Protein AF-A0A7J4NY23-F1 (afdb_monomer_lite)

Structure (mmCIF, N/CA/C/O backbone):
data_AF-A0A7J4NY23-F1
#
_entry.id   AF-A0A7J4NY23-F1
#
loop_
_atom_site.group_PDB
_atom_site.id
_atom_site.type_symbol
_atom_site.label_atom_id
_atom_site.label_alt_id
_atom_site.label_comp_id
_atom_site.label_asym_id
_atom_site.label_entity_id
_atom_site.label_seq_id
_atom_site.pdbx_PDB_ins_code
_atom_site.Cartn_x
_atom_site.Cartn_y
_atom_site.Cartn_z
_atom_site.occupancy
_atom_site.B_iso_or_equiv
_atom_site.auth_seq_id
_atom_site.auth_comp_id
_atom_site.auth_asym_id
_atom_site.auth_atom_id
_atom_site.pdbx_PDB_model_num
ATOM 1 N N . THR A 1 1 ? -3.931 1.619 -9.963 1.00 84.75 1 THR A N 1
ATOM 2 C CA . THR A 1 1 ? -3.753 1.224 -8.550 1.00 84.75 1 THR A CA 1
ATOM 3 C C . THR A 1 1 ? -4.583 2.152 -7.684 1.00 84.75 1 THR A C 1
ATOM 5 O O . THR A 1 1 ? -5.516 1.676 -7.040 1.00 84.75 1 THR A O 1
ATOM 8 N N . ASP A 1 2 ? -4.441 3.453 -7.914 1.00 93.50 2 ASP A N 1
ATOM 9 C CA . ASP A 1 2 ? -5.130 4.575 -7.265 1.00 93.50 2 ASP A CA 1
ATOM 10 C C . ASP A 1 2 ? -6.645 4.413 -7.106 1.00 93.50 2 ASP A C 1
ATOM 12 O O . ASP A 1 2 ? -7.208 4.680 -6.044 1.00 93.50 2 ASP A O 1
ATOM 16 N N . GLU A 1 3 ? -7.342 3.969 -8.157 1.00 96.31 3 GLU A N 1
ATOM 17 C CA . GLU A 1 3 ? -8.804 3.848 -8.121 1.00 96.31 3 GLU A CA 1
ATOM 18 C C . GLU A 1 3 ? -9.266 2.800 -7.097 1.00 96.31 3 GLU A C 1
ATOM 20 O O . GLU A 1 3 ? -10.235 3.019 -6.370 1.00 96.31 3 GLU A O 1
ATOM 25 N N . LEU A 1 4 ? -8.545 1.680 -6.983 1.00 95.38 4 LEU A N 1
ATOM 26 C CA . LEU A 1 4 ? -8.870 0.634 -6.012 1.00 95.38 4 LEU A CA 1
ATOM 27 C C . LEU A 1 4 ? -8.560 1.091 -4.585 1.00 95.38 4 LEU A C 1
ATOM 29 O O . LEU A 1 4 ? -9.361 0.848 -3.681 1.00 95.38 4 LEU A O 1
ATOM 33 N N . TYR A 1 5 ? -7.450 1.801 -4.383 1.00 96.50 5 TYR A N 1
ATOM 34 C CA . TYR A 1 5 ? -7.111 2.388 -3.089 1.00 96.50 5 TYR A CA 1
ATOM 35 C C . TYR A 1 5 ? -8.131 3.456 -2.657 1.00 96.50 5 TYR A C 1
ATOM 37 O O . TYR A 1 5 ? -8.634 3.426 -1.530 1.00 96.50 5 TYR A O 1
ATOM 45 N N . SER A 1 6 ? -8.549 4.327 -3.579 1.00 96.69 6 SER A N 1
ATOM 46 C CA . SER A 1 6 ? -9.611 5.319 -3.368 1.00 96.69 6 SER A CA 1
ATOM 47 C C . SER A 1 6 ? -10.935 4.668 -2.958 1.00 96.69 6 SER A C 1
ATOM 49 O O . SER A 1 6 ? -11.581 5.102 -1.997 1.00 96.69 6 SER A O 1
ATOM 51 N N . GLN A 1 7 ? -11.337 3.587 -3.633 1.00 96.69 7 GLN A N 1
ATOM 52 C CA . GLN A 1 7 ? -12.532 2.822 -3.270 1.00 96.69 7 GLN A CA 1
ATOM 53 C C . GLN A 1 7 ? -12.395 2.160 -1.893 1.00 96.69 7 GLN A C 1
ATOM 55 O O . GLN A 1 7 ? -13.306 2.272 -1.070 1.00 96.69 7 GLN A O 1
ATOM 60 N N . ALA A 1 8 ? -11.251 1.538 -1.594 1.00 94.88 8 ALA A N 1
ATOM 61 C CA . ALA A 1 8 ? -10.994 0.916 -0.296 1.00 94.88 8 ALA A CA 1
ATOM 62 C C . ALA A 1 8 ? -11.075 1.932 0.857 1.00 94.88 8 ALA A C 1
ATOM 64 O O . ALA A 1 8 ? -11.733 1.672 1.866 1.00 94.88 8 ALA A O 1
ATOM 65 N N . ARG A 1 9 ? -10.498 3.129 0.685 1.00 95.31 9 ARG A N 1
ATOM 66 C CA . ARG A 1 9 ? -10.577 4.233 1.658 1.00 95.31 9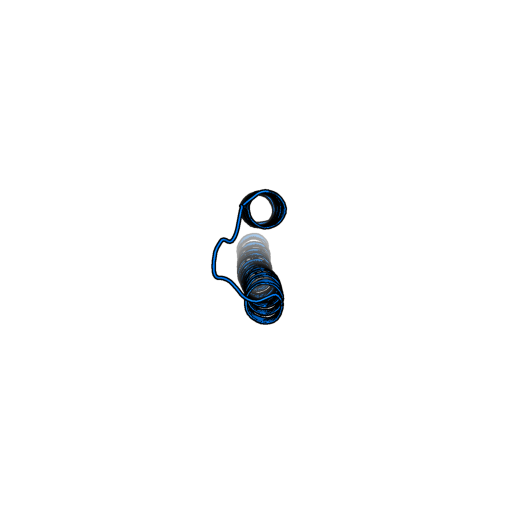 ARG A CA 1
ATOM 67 C C . ARG A 1 9 ? -12.010 4.734 1.856 1.00 95.31 9 ARG A C 1
ATOM 69 O O . ARG A 1 9 ? -12.412 4.989 2.990 1.00 95.31 9 ARG A O 1
ATOM 76 N N . LYS A 1 10 ? -12.808 4.838 0.786 1.00 95.25 10 LYS A N 1
ATOM 77 C CA . LYS A 1 10 ? -14.239 5.195 0.882 1.00 95.25 10 LYS A CA 1
ATOM 78 C C . LYS A 1 10 ? -15.030 4.150 1.669 1.00 95.25 10 LYS A C 1
ATOM 80 O O . LYS A 1 10 ? -15.842 4.517 2.518 1.00 95.25 10 LYS A O 1
ATOM 85 N N . HIS A 1 11 ? -14.780 2.864 1.429 1.00 93.31 11 HIS A N 1
ATOM 86 C CA . HIS A 1 11 ? -15.401 1.791 2.206 1.00 93.31 11 HIS A CA 1
ATOM 87 C C . HIS A 1 11 ? -14.976 1.841 3.675 1.00 93.31 11 HIS A C 1
ATOM 89 O O . HIS A 1 11 ? -15.835 1.799 4.552 1.00 93.31 11 HIS A O 1
ATOM 95 N N . LEU A 1 12 ? -13.684 2.031 3.955 1.00 92.38 12 LEU A N 1
ATOM 96 C CA . LEU A 1 12 ? -13.177 2.182 5.320 1.00 92.38 12 LEU A CA 1
ATOM 97 C C . LEU A 1 12 ? -13.824 3.364 6.062 1.00 92.38 12 LEU A C 1
ATOM 99 O O . LEU A 1 12 ? -14.090 3.265 7.252 1.00 92.38 12 LEU A O 1
ATOM 103 N N . ALA A 1 13 ? -14.127 4.464 5.371 1.00 90.94 13 ALA A N 1
ATOM 104 C CA . ALA A 1 13 ? -14.769 5.631 5.977 1.00 90.94 13 ALA A CA 1
ATOM 105 C C . ALA A 1 13 ? -16.27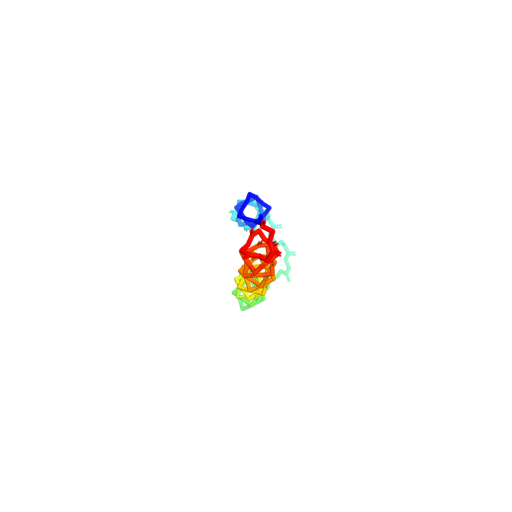9 5.463 6.243 1.00 90.94 13 ALA A C 1
ATOM 107 O O . ALA A 1 13 ? -16.846 6.227 7.021 1.00 90.94 13 ALA A O 1
ATOM 108 N N . THR A 1 14 ? -16.942 4.511 5.579 1.00 89.69 14 THR A N 1
ATOM 109 C CA . THR A 1 14 ? -18.415 4.379 5.585 1.00 89.69 14 THR A CA 1
ATOM 110 C C . THR A 1 14 ? -18.924 3.087 6.220 1.00 89.69 14 THR A C 1
ATOM 112 O O . THR A 1 14 ? -20.119 2.965 6.482 1.00 89.69 14 THR A O 1
ATOM 115 N N . LEU A 1 15 ? -18.042 2.125 6.487 1.00 85.38 15 LEU A N 1
ATOM 116 C CA . LEU A 1 15 ? -18.384 0.867 7.140 1.00 85.38 15 LEU A CA 1
ATOM 117 C C . LEU A 1 15 ? -18.668 1.058 8.639 1.00 85.38 15 LEU A C 1
ATOM 119 O O . LEU A 1 15 ? -17.925 1.723 9.360 1.00 85.38 15 LEU A O 1
ATOM 123 N N . GLU A 1 16 ? -19.720 0.401 9.133 1.00 83.06 16 GLU A N 1
ATOM 124 C CA . GLU A 1 16 ? -19.951 0.253 10.570 1.00 83.06 16 GLU A CA 1
ATOM 125 C C . GLU A 1 16 ? -19.096 -0.893 11.127 1.00 83.06 16 GLU A C 1
ATOM 127 O O . GLU A 1 16 ? -19.401 -2.073 10.941 1.00 83.06 16 GLU A O 1
ATOM 132 N N . P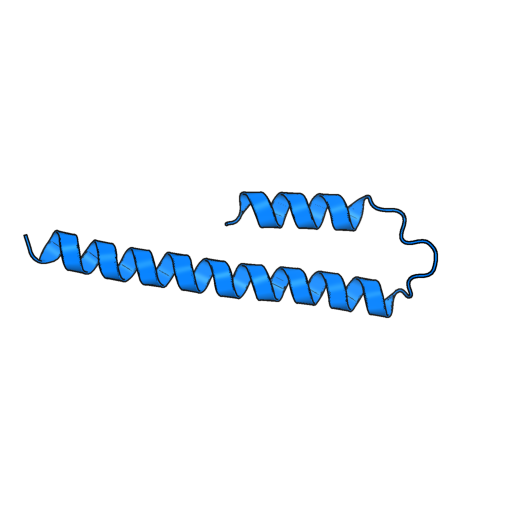HE A 1 17 ? -18.041 -0.563 11.869 1.00 81.44 17 PHE A N 1
ATOM 133 C CA . PHE A 1 17 ? -17.155 -1.559 12.476 1.00 81.44 17 PHE A CA 1
ATOM 134 C C . PHE A 1 17 ? -17.616 -1.974 13.882 1.00 81.44 17 PHE A C 1
ATOM 136 O O . PHE A 1 17 ? -16.954 -1.707 14.888 1.00 81.44 17 PHE A O 1
ATOM 143 N N . LYS A 1 18 ? -18.770 -2.648 13.979 1.00 86.00 18 LYS A N 1
ATOM 144 C CA . LYS A 1 18 ? -19.241 -3.195 15.266 1.00 86.00 18 LYS A CA 1
ATOM 145 C C . LYS A 1 18 ? -18.238 -4.212 15.821 1.00 86.00 18 LYS A C 1
ATOM 147 O O . LYS A 1 18 ? -17.918 -5.201 15.170 1.00 86.00 18 LYS A O 1
ATOM 152 N N . GLY A 1 19 ? -17.769 -3.972 17.045 1.00 85.25 19 GLY A N 1
ATOM 153 C CA . GLY A 1 19 ? -16.827 -4.851 17.748 1.00 85.25 19 GLY A CA 1
ATOM 154 C C . GLY A 1 19 ? -15.349 -4.610 17.428 1.00 85.25 19 GLY A C 1
ATOM 155 O O . GLY A 1 19 ? -14.501 -5.296 17.992 1.00 85.25 19 GLY A O 1
ATOM 156 N N . TRP A 1 20 ? -15.020 -3.639 16.573 1.00 89.75 20 TRP A N 1
ATOM 157 C CA . TRP A 1 20 ? -13.634 -3.240 16.338 1.00 89.75 20 TRP A CA 1
ATOM 158 C C . TRP A 1 20 ? -13.212 -2.152 17.317 1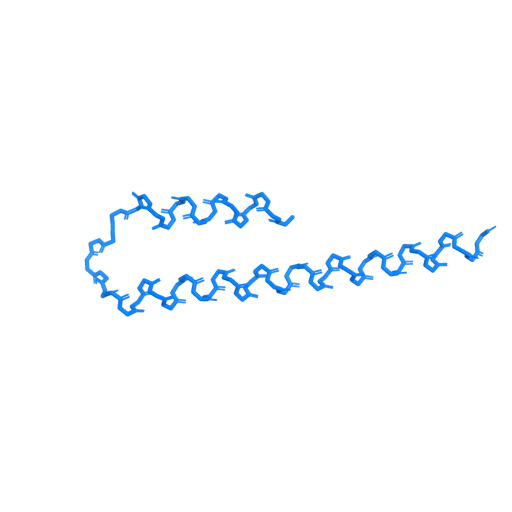.00 89.75 20 TRP A C 1
ATOM 160 O O . TRP A 1 20 ? -14.007 -1.303 17.723 1.00 89.75 20 TRP A O 1
ATOM 170 N N . THR A 1 21 ? -11.932 -2.161 17.676 1.00 92.88 21 THR A N 1
ATOM 171 C CA . THR A 1 21 ? -11.338 -1.064 18.440 1.00 92.88 21 THR A CA 1
ATOM 172 C C . THR A 1 21 ? -10.877 0.045 17.499 1.00 92.88 21 THR A C 1
ATOM 174 O O . THR A 1 21 ? -10.553 -0.208 16.337 1.00 92.88 21 THR A O 1
ATOM 177 N N . VAL A 1 22 ? -10.763 1.268 18.020 1.00 90.25 22 VAL A N 1
ATOM 178 C CA . VAL A 1 22 ? -10.174 2.398 17.281 1.0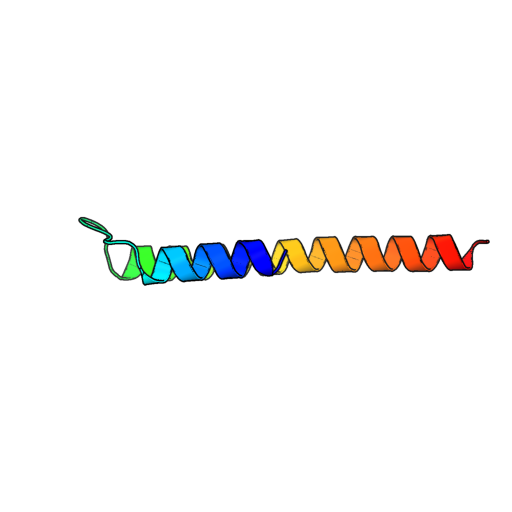0 90.25 22 VAL A CA 1
ATOM 179 C C . VAL A 1 22 ? -8.765 2.056 16.784 1.00 90.25 22 VAL A C 1
ATOM 181 O O . VAL A 1 22 ? -8.435 2.340 15.638 1.00 90.25 22 VAL A O 1
ATOM 184 N N . GLY A 1 23 ? -7.955 1.378 17.607 1.00 93.75 23 GLY A N 1
ATOM 185 C CA . GLY A 1 23 ? -6.611 0.945 17.214 1.00 93.75 23 GLY A CA 1
ATOM 186 C C . GLY A 1 23 ? -6.622 -0.004 16.013 1.00 93.75 23 GLY A C 1
ATOM 187 O O . GLY A 1 23 ? -5.826 0.158 15.095 1.00 93.75 23 GLY A O 1
ATOM 188 N N . SER A 1 24 ? -7.571 -0.942 15.965 1.00 93.44 24 SER A N 1
ATOM 189 C CA . SER A 1 24 ? -7.739 -1.850 14.822 1.00 93.44 24 SER A CA 1
ATOM 190 C C . SER A 1 24 ? -8.095 -1.104 13.531 1.00 93.44 24 SER A C 1
ATOM 192 O O . SER A 1 24 ? -7.626 -1.485 12.463 1.00 93.44 24 SER A O 1
ATOM 194 N N . MET A 1 25 ? -8.891 -0.032 13.618 1.00 92.81 25 MET A N 1
ATOM 195 C CA . MET A 1 25 ? -9.229 0.801 12.456 1.00 92.81 25 MET A CA 1
ATOM 196 C C . MET A 1 25 ? -8.033 1.617 11.953 1.00 92.81 25 MET A C 1
ATOM 198 O O . MET A 1 25 ? -7.844 1.729 10.744 1.00 92.81 25 MET A O 1
ATOM 202 N N . ILE A 1 26 ? -7.211 2.148 12.865 1.00 94.12 26 ILE A N 1
ATOM 203 C CA . ILE A 1 26 ? -5.974 2.862 12.512 1.00 94.12 26 ILE A CA 1
ATOM 204 C C . ILE A 1 26 ? -5.017 1.920 11.779 1.00 94.12 26 ILE A C 1
ATOM 206 O O . ILE A 1 26 ? -4.574 2.241 10.682 1.00 94.12 26 ILE A O 1
ATOM 210 N N . LEU A 1 27 ? -4.778 0.727 12.331 1.00 96.38 27 LEU A N 1
ATOM 211 C CA . LEU A 1 27 ? -3.898 -0.268 11.712 1.00 96.38 27 LEU A CA 1
ATOM 212 C C . LEU A 1 27 ? -4.407 -0.721 10.340 1.00 96.38 27 LEU A C 1
ATOM 214 O O . LEU A 1 27 ? -3.611 -0.932 9.431 1.00 96.38 27 LEU A O 1
ATOM 218 N N . LEU A 1 28 ? -5.726 -0.856 10.168 1.00 94.94 28 LEU A N 1
ATOM 219 C CA . LEU A 1 28 ? -6.305 -1.175 8.866 1.00 94.94 28 LEU A CA 1
ATOM 220 C C . LEU A 1 28 ? -6.072 -0.044 7.855 1.00 94.94 28 LEU A C 1
ATOM 222 O O . LEU A 1 28 ? -5.746 -0.326 6.706 1.00 94.94 28 LEU A O 1
ATOM 226 N N . ASN A 1 29 ? -6.195 1.220 8.270 1.00 95.56 29 ASN A N 1
ATOM 227 C CA . ASN A 1 29 ? -5.861 2.348 7.403 1.00 95.56 29 ASN A CA 1
ATOM 228 C C . ASN A 1 29 ? -4.377 2.335 7.004 1.00 95.56 29 ASN A C 1
ATOM 230 O O . ASN A 1 29 ? -4.064 2.414 5.822 1.00 95.56 29 ASN A O 1
ATOM 234 N N . GLU A 1 30 ? -3.473 2.186 7.975 1.00 97.81 30 GLU A N 1
ATOM 235 C CA . GLU A 1 30 ? -2.025 2.118 7.726 1.00 97.81 30 GLU A CA 1
ATOM 236 C C . GLU A 1 30 ? -1.654 0.936 6.819 1.00 97.81 30 GLU A C 1
ATOM 238 O O . GLU A 1 30 ? -0.787 1.055 5.955 1.00 97.81 30 GLU A O 1
ATOM 243 N N . PHE A 1 31 ? -2.345 -0.196 6.963 1.00 97.12 31 PHE A N 1
ATOM 244 C CA . PHE A 1 31 ? -2.180 -1.347 6.084 1.00 97.12 31 PHE A CA 1
ATOM 245 C C . PHE A 1 31 ? -2.591 -1.045 4.636 1.00 97.12 31 PHE A C 1
ATOM 247 O O . PHE A 1 31 ? -1.867 -1.418 3.713 1.00 97.12 31 PHE A O 1
ATOM 254 N N . LEU A 1 32 ? -3.719 -0.356 4.420 1.00 97.06 32 LEU A N 1
ATOM 255 C CA . LEU A 1 32 ? -4.134 0.065 3.076 1.00 97.06 32 LEU A CA 1
ATOM 256 C C . LEU A 1 32 ? -3.130 1.045 2.457 1.00 97.06 32 LEU A C 1
ATOM 258 O O . LEU A 1 32 ? -2.815 0.919 1.277 1.00 97.06 32 LEU A O 1
ATOM 262 N N . ASP A 1 33 ? -2.600 1.977 3.250 1.00 97.94 33 ASP A N 1
ATOM 263 C CA . ASP A 1 33 ? -1.597 2.950 2.800 1.00 97.94 33 ASP A CA 1
ATOM 264 C C . ASP A 1 33 ? -0.281 2.244 2.397 1.00 97.94 33 ASP A C 1
ATOM 266 O O . ASP A 1 33 ? 0.336 2.567 1.377 1.00 97.94 33 ASP A O 1
ATOM 270 N N . ALA A 1 34 ? 0.125 1.217 3.153 1.00 98.38 34 ALA A N 1
ATOM 271 C CA . ALA A 1 34 ? 1.288 0.394 2.827 1.00 98.38 34 ALA A CA 1
ATOM 272 C C . ALA A 1 34 ? 1.085 -0.437 1.547 1.00 98.38 34 ALA A C 1
ATOM 274 O O . ALA A 1 34 ? 2.013 -0.563 0.746 1.00 98.38 34 ALA A O 1
ATOM 275 N N . LEU A 1 35 ? -0.115 -0.993 1.335 1.00 97.56 35 LEU A N 1
ATOM 276 C CA . LEU A 1 35 ? -0.441 -1.724 0.108 1.00 97.56 35 LEU A CA 1
ATOM 277 C C . LEU A 1 35 ? -0.374 -0.831 -1.130 1.00 97.56 35 LEU A C 1
ATOM 279 O O . LEU A 1 35 ? 0.205 -1.251 -2.130 1.00 97.56 35 LEU A O 1
ATOM 283 N N . GLU A 1 36 ? -0.922 0.383 -1.057 1.00 98.00 36 GLU A N 1
ATOM 284 C CA . GLU A 1 36 ? -0.854 1.328 -2.175 1.00 98.00 36 GLU A CA 1
ATOM 285 C C . GLU A 1 36 ? 0.587 1.718 -2.485 1.00 98.00 36 GLU A C 1
ATOM 287 O O . GLU A 1 36 ? 1.014 1.659 -3.634 1.00 98.00 36 GLU A O 1
ATOM 292 N N . THR A 1 37 ? 1.385 1.980 -1.446 1.00 98.12 37 THR A N 1
ATOM 293 C CA . THR A 1 37 ? 2.814 2.262 -1.616 1.00 98.12 37 THR A CA 1
ATOM 294 C C . THR A 1 37 ? 3.510 1.140 -2.391 1.00 98.12 37 THR A C 1
ATOM 296 O O . THR A 1 37 ? 4.279 1.402 -3.308 1.00 98.12 37 THR A O 1
ATOM 299 N N . ILE A 1 38 ? 3.244 -0.129 -2.068 1.00 98.12 38 ILE A N 1
ATOM 300 C CA . ILE A 1 38 ? 3.840 -1.258 -2.800 1.00 98.12 38 ILE A CA 1
ATOM 301 C C . ILE A 1 38 ? 3.335 -1.306 -4.249 1.00 98.12 38 ILE A C 1
ATOM 303 O O . ILE A 1 38 ? 4.121 -1.569 -5.162 1.00 98.12 38 ILE A O 1
ATOM 307 N N . ALA A 1 39 ? 2.046 -1.051 -4.469 1.00 97.75 39 ALA A N 1
ATOM 308 C CA . ALA A 1 39 ? 1.449 -1.053 -5.798 1.00 97.75 39 ALA A CA 1
ATOM 309 C C . ALA A 1 39 ? 2.081 0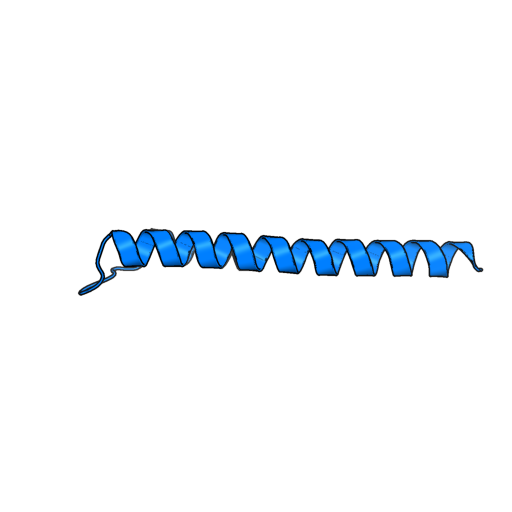.017 -6.710 1.00 97.75 39 ALA A C 1
ATOM 311 O O . ALA A 1 39 ? 2.466 -0.305 -7.838 1.00 97.75 39 ALA A O 1
ATOM 312 N N . ASP A 1 40 ? 2.308 1.224 -6.192 1.00 97.75 40 ASP A N 1
ATOM 313 C CA . ASP A 1 40 ? 3.003 2.309 -6.896 1.00 97.75 40 ASP A CA 1
ATOM 314 C C . ASP A 1 40 ? 4.446 1.938 -7.242 1.00 97.75 40 ASP A C 1
ATOM 316 O O . ASP A 1 40 ? 4.957 2.256 -8.317 1.00 97.75 40 ASP A O 1
ATOM 320 N N . TRP A 1 41 ? 5.147 1.233 -6.352 1.00 98.06 41 TRP A N 1
ATOM 321 C CA . TRP A 1 41 ? 6.498 0.747 -6.645 1.00 98.06 41 TRP A CA 1
ATOM 322 C C . TRP A 1 41 ? 6.507 -0.266 -7.791 1.00 98.06 41 TRP A C 1
ATOM 324 O O . TRP A 1 41 ? 7.415 -0.248 -8.632 1.00 98.06 41 TRP A O 1
ATOM 334 N N . CYS A 1 42 ? 5.499 -1.137 -7.854 1.00 97.75 42 CYS A N 1
ATOM 335 C CA . CYS A 1 42 ? 5.332 -2.059 -8.971 1.00 97.75 42 CYS A CA 1
ATOM 336 C C . CYS A 1 42 ? 5.047 -1.314 -10.282 1.00 97.75 42 CYS A C 1
ATOM 338 O O . CYS A 1 42 ? 5.670 -1.637 -11.297 1.00 97.75 42 CYS A O 1
ATOM 340 N N . GLU A 1 43 ? 4.169 -0.308 -10.263 1.00 96.94 43 GLU A N 1
ATOM 341 C CA . GLU A 1 43 ? 3.880 0.537 -11.428 1.00 96.94 43 GLU A CA 1
ATOM 342 C C . GLU A 1 43 ? 5.138 1.261 -11.923 1.00 96.94 43 GLU A C 1
ATOM 344 O O . GLU A 1 43 ? 5.531 1.098 -13.079 1.00 96.94 43 GLU A O 1
ATOM 349 N N . ASN A 1 44 ? 5.855 1.940 -11.026 1.00 97.25 44 ASN A N 1
ATOM 350 C CA . ASN A 1 44 ? 7.106 2.631 -11.344 1.00 97.25 44 ASN A CA 1
ATOM 351 C C . ASN A 1 44 ? 8.158 1.689 -11.951 1.00 97.25 44 ASN A C 1
ATOM 353 O O . ASN A 1 44 ? 8.849 2.035 -12.911 1.00 97.25 44 ASN A O 1
ATOM 357 N N . THR A 1 45 ? 8.282 0.473 -11.414 1.00 97.44 45 THR A N 1
ATOM 358 C CA . THR A 1 45 ? 9.212 -0.531 -11.949 1.00 97.44 45 THR A CA 1
ATOM 359 C C . THR A 1 45 ? 8.816 -0.954 -13.365 1.00 97.44 45 THR A C 1
ATOM 361 O O . THR A 1 45 ? 9.672 -1.026 -14.251 1.00 97.44 45 THR A O 1
ATOM 364 N N . ALA A 1 46 ? 7.526 -1.205 -13.607 1.00 96.19 46 ALA A N 1
ATOM 365 C CA . ALA A 1 46 ? 7.018 -1.552 -14.932 1.00 96.19 46 ALA A CA 1
ATOM 366 C C . ALA A 1 46 ? 7.234 -0.413 -15.944 1.00 96.19 46 ALA A C 1
ATOM 368 O O . ALA A 1 46 ? 7.592 -0.666 -17.097 1.00 96.19 46 ALA A O 1
ATOM 369 N N . ASP A 1 47 ? 7.086 0.834 -15.507 1.00 96.31 47 ASP A N 1
ATOM 370 C CA . ASP A 1 47 ? 7.319 2.025 -16.319 1.00 96.31 47 ASP A CA 1
ATOM 371 C C . ASP A 1 47 ? 8.787 2.181 -16.723 1.00 96.31 47 ASP A C 1
ATOM 373 O O . ASP A 1 47 ? 9.081 2.450 -17.892 1.00 96.31 47 ASP A O 1
ATOM 377 N N . ILE A 1 48 ? 9.720 1.923 -15.802 1.00 97.00 48 ILE A N 1
ATOM 378 C CA . ILE A 1 48 ? 11.159 1.893 -16.101 1.00 97.00 48 ILE A CA 1
ATOM 379 C C . ILE A 1 48 ? 11.467 0.811 -17.143 1.00 97.00 48 ILE A C 1
ATOM 381 O O . ILE A 1 48 ? 12.150 1.086 -18.132 1.00 97.00 48 ILE A O 1
ATOM 385 N N . VAL A 1 49 ? 10.939 -0.405 -16.963 1.00 96.81 49 VAL A N 1
ATOM 386 C CA . VAL A 1 49 ? 11.129 -1.506 -17.924 1.00 96.81 49 VAL A CA 1
ATOM 387 C C . VAL A 1 49 ? 10.582 -1.124 -19.300 1.00 96.81 49 VAL A C 1
ATOM 389 O O . VAL A 1 49 ? 11.261 -1.322 -20.311 1.00 96.81 49 VAL A O 1
ATOM 392 N N . ARG A 1 50 ? 9.394 -0.510 -19.355 1.00 96.12 50 ARG A N 1
ATOM 393 C CA . ARG A 1 50 ? 8.799 -0.014 -20.603 1.00 96.12 50 ARG A CA 1
ATOM 394 C C . ARG A 1 50 ? 9.686 1.038 -21.267 1.00 96.12 50 ARG A C 1
ATOM 396 O O . ARG A 1 50 ? 9.929 0.953 -22.468 1.00 96.12 50 ARG A O 1
ATOM 403 N N . ALA A 1 51 ? 10.206 1.995 -20.500 1.00 96.12 51 ALA A N 1
ATOM 404 C CA . ALA A 1 51 ? 11.085 3.042 -21.010 1.00 96.12 51 ALA A CA 1
ATOM 405 C C . ALA A 1 51 ? 12.394 2.478 -21.590 1.00 96.12 51 ALA A C 1
ATOM 407 O O . ALA A 1 51 ? 12.844 2.944 -22.635 1.00 96.12 51 ALA A O 1
ATOM 408 N N . ILE A 1 52 ? 12.987 1.462 -20.954 1.00 95.31 52 ILE A N 1
ATOM 409 C CA . ILE A 1 52 ? 14.175 0.762 -21.474 1.00 95.31 52 ILE A CA 1
ATOM 410 C C . ILE A 1 52 ? 13.840 0.020 -22.771 1.00 95.31 52 ILE A C 1
ATOM 412 O O . ILE A 1 52 ? 14.576 0.136 -23.752 1.00 95.31 52 ILE A O 1
ATOM 416 N N . SER A 1 53 ? 12.723 -0.712 -22.794 1.00 94.19 53 SER A N 1
ATOM 417 C CA . SER A 1 53 ? 12.299 -1.488 -23.963 1.00 94.19 53 SER A CA 1
ATOM 418 C C . SER A 1 53 ? 12.052 -0.604 -25.184 1.00 94.19 53 SER A C 1
ATOM 420 O O . SER A 1 53 ? 12.473 -0.963 -26.277 1.00 94.19 53 SER A O 1
ATOM 422 N N . VAL A 1 54 ? 11.407 0.552 -25.008 1.00 93.62 54 VAL A N 1
ATOM 423 C CA . VAL A 1 54 ? 11.149 1.496 -26.108 1.00 93.62 54 VAL A CA 1
ATOM 424 C C . VAL A 1 54 ? 12.436 2.173 -26.585 1.00 93.62 54 VAL A C 1
ATOM 426 O O . VAL A 1 54 ? 12.562 2.442 -27.769 1.00 93.62 54 VAL A O 1
ATOM 429 N N . ARG A 1 55 ? 13.409 2.426 -25.698 1.00 77.88 55 ARG A N 1
ATOM 430 C CA . ARG A 1 55 ? 14.714 3.013 -26.071 1.00 77.88 55 ARG A CA 1
ATOM 431 C C . ARG A 1 55 ? 15.664 2.036 -26.769 1.00 77.88 55 ARG A C 1
ATOM 433 O O . ARG A 1 55 ? 16.668 2.474 -27.319 1.00 77.88 55 ARG A O 1
ATOM 440 N N . SER A 1 56 ? 15.395 0.734 -26.682 1.00 66.56 56 SER A N 1
ATOM 441 C CA . SER A 1 56 ? 16.222 -0.324 -27.281 1.00 66.56 56 SER A CA 1
ATOM 442 C C . SER A 1 56 ? 15.763 -0.718 -28.697 1.00 66.56 56 SER A C 1
ATOM 444 O O . SER A 1 56 ? 16.330 -1.638 -29.289 1.00 66.56 56 SER A O 1
ATOM 446 N N . HIS A 1 57 ? 14.748 -0.032 -29.230 1.00 51.50 57 HIS A N 1
ATOM 447 C CA . HIS A 1 57 ? 14.248 -0.107 -30.604 1.00 51.50 57 HIS A CA 1
ATOM 448 C C . HIS A 1 57 ? 14.379 1.259 -31.281 1.00 51.50 57 HIS A C 1
ATOM 450 O O . HIS A 1 57 ? 14.513 1.264 -32.524 1.00 51.50 57 HIS A O 1
#

Foldseek 3Di:
DVVVLVVVVVCLVPDDPPPDDPVNSVVVNVVSVVVVVVVVVVVVVVVVVVVVVVVVD

pLDDT: mean 92.76, std 8.03, range [51.5, 98.38]

Secondary structure (DSSP, 8-state):
-HHHHHHHHHHHHH---TT--HHHHHHHHHHHHHHHHHHHHHHHHHHHHHHHHHHT-

Radius of gyration: 16.7 Å; chains: 1; bounding box: 36×10×49 Å

Sequence (57 aa):
TDELYSQARKHLATLEFKGWTVGSMILLNEFLDALETIADWCENTADIVRAISVRSH